Protein AF-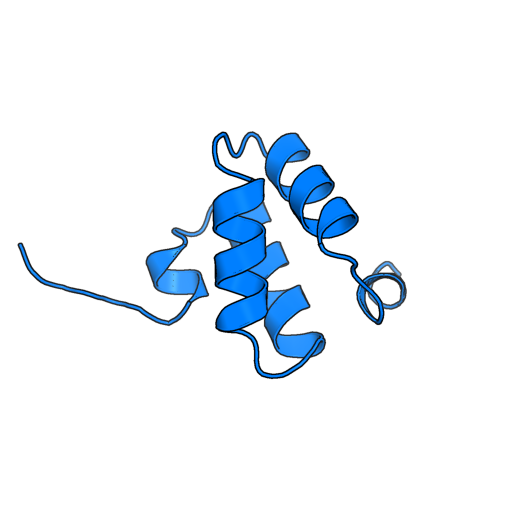A0A2R7RH10-F1 (afdb_monomer)

Structure (mmCIF, N/CA/C/O backbone):
data_AF-A0A2R7RH10-F1
#
_entry.id   AF-A0A2R7RH10-F1
#
loop_
_atom_site.group_PDB
_atom_site.id
_atom_site.type_symbol
_atom_site.label_atom_id
_atom_site.label_alt_id
_atom_site.label_comp_id
_atom_site.label_asym_id
_atom_site.label_entity_id
_atom_site.label_seq_id
_atom_site.pdbx_PDB_ins_code
_atom_site.Cartn_x
_atom_site.Cartn_y
_atom_site.Cartn_z
_atom_site.occupancy
_atom_site.B_iso_or_equiv
_atom_site.auth_seq_id
_atom_site.auth_comp_id
_atom_site.auth_asym_id
_atom_site.auth_atom_id
_atom_site.pdbx_PDB_model_num
ATOM 1 N N . MET A 1 1 ? 13.348 -16.026 -10.325 1.00 44.56 1 MET A N 1
ATOM 2 C CA . MET A 1 1 ? 13.610 -15.837 -8.882 1.00 44.56 1 MET A CA 1
ATOM 3 C C . MET A 1 1 ? 13.659 -14.332 -8.585 1.00 44.56 1 MET A C 1
ATOM 5 O O . MET A 1 1 ? 14.733 -13.778 -8.767 1.00 44.56 1 MET A O 1
ATOM 9 N N . PRO A 1 2 ? 12.560 -13.644 -8.203 1.00 47.38 2 PRO A N 1
ATOM 10 C CA . PRO A 1 2 ? 12.584 -12.198 -7.936 1.00 47.38 2 PRO A CA 1
ATOM 11 C C . PRO A 1 2 ? 12.402 -11.832 -6.444 1.00 47.38 2 PRO A C 1
ATOM 13 O O . PRO A 1 2 ? 11.823 -10.802 -6.128 1.00 47.38 2 PRO A O 1
ATOM 16 N N . ALA A 1 3 ? 12.877 -12.661 -5.505 1.00 45.00 3 ALA A N 1
ATOM 17 C CA . ALA A 1 3 ? 12.788 -12.361 -4.065 1.00 45.00 3 ALA A CA 1
ATOM 18 C C . ALA A 1 3 ? 14.000 -11.566 -3.520 1.00 45.00 3 ALA A C 1
ATOM 20 O O . ALA A 1 3 ? 13.946 -11.032 -2.415 1.00 45.00 3 ALA A O 1
ATOM 21 N N . SER A 1 4 ? 15.103 -11.475 -4.276 1.00 45.00 4 SER A N 1
ATOM 22 C CA . SER A 1 4 ? 16.374 -10.908 -3.789 1.00 45.00 4 SER A CA 1
ATOM 23 C C . SER A 1 4 ? 16.489 -9.381 -3.911 1.00 45.00 4 SER A C 1
ATOM 25 O O . SER A 1 4 ? 17.328 -8.795 -3.233 1.00 45.00 4 SER A O 1
ATOM 27 N N . GLU A 1 5 ? 15.667 -8.730 -4.740 1.00 52.06 5 GLU A N 1
ATOM 28 C CA . GLU A 1 5 ? 15.740 -7.276 -4.997 1.00 52.06 5 GLU A CA 1
ATOM 29 C C . GLU A 1 5 ? 15.101 -6.419 -3.896 1.00 52.06 5 GLU A C 1
ATOM 31 O O . GLU A 1 5 ? 15.463 -5.260 -3.723 1.00 52.06 5 GLU A O 1
ATOM 36 N N . LEU A 1 6 ? 14.217 -6.991 -3.075 1.00 52.47 6 LEU A N 1
ATOM 37 C CA . LEU A 1 6 ? 13.500 -6.236 -2.042 1.00 52.47 6 LEU A CA 1
ATOM 38 C C . LEU A 1 6 ? 14.295 -6.043 -0.737 1.00 52.47 6 LEU A C 1
ATOM 40 O O . LEU A 1 6 ? 13.837 -5.335 0.156 1.00 52.47 6 LEU A O 1
ATOM 44 N N . ARG A 1 7 ? 15.512 -6.602 -0.618 1.00 53.34 7 ARG A N 1
ATOM 45 C CA . ARG A 1 7 ? 16.379 -6.418 0.570 1.00 53.34 7 ARG A CA 1
ATOM 46 C C . ARG A 1 7 ? 16.773 -4.957 0.824 1.00 53.34 7 ARG A C 1
ATOM 48 O O . ARG A 1 7 ? 17.200 -4.632 1.929 1.00 53.34 7 ARG A O 1
ATOM 55 N N . SER A 1 8 ? 16.639 -4.089 -0.175 1.00 56.84 8 SER A N 1
ATOM 56 C CA . SER A 1 8 ? 16.907 -2.651 -0.070 1.00 56.84 8 SER A CA 1
ATOM 57 C C . SER A 1 8 ? 15.898 -1.845 -0.884 1.00 56.84 8 SER A C 1
ATOM 59 O O . SER A 1 8 ? 16.280 -0.875 -1.536 1.00 56.84 8 SER A O 1
ATOM 61 N N . ALA A 1 9 ? 14.627 -2.271 -0.888 1.00 66.19 9 ALA A N 1
ATOM 62 C CA . ALA A 1 9 ? 13.557 -1.541 -1.560 1.00 66.19 9 ALA A CA 1
ATOM 63 C C . ALA A 1 9 ? 13.515 -0.109 -1.014 1.00 66.19 9 ALA A C 1
ATOM 65 O O . ALA A 1 9 ? 13.079 0.143 0.110 1.00 66.19 9 ALA A O 1
ATOM 66 N N . SER A 1 10 ? 14.067 0.816 -1.791 1.00 79.38 10 SER A N 1
ATOM 67 C CA . SER A 1 10 ? 14.047 2.234 -1.466 1.00 79.38 10 SER A CA 1
ATOM 68 C C . SER A 1 10 ? 12.635 2.754 -1.715 1.00 79.38 10 SER A C 1
ATOM 70 O O . SER A 1 10 ? 11.918 2.209 -2.552 1.00 79.38 10 SER A O 1
ATOM 72 N N . PHE A 1 11 ? 12.240 3.813 -1.010 1.00 84.50 11 PHE A N 1
ATOM 73 C CA . PHE A 1 11 ? 10.930 4.454 -1.170 1.00 84.50 11 PHE A CA 1
ATOM 74 C C . PHE A 1 11 ? 10.535 4.643 -2.645 1.00 84.50 11 PHE A C 1
ATOM 76 O O . PHE A 1 11 ? 9.425 4.298 -3.034 1.00 84.50 11 PHE A O 1
ATOM 83 N N . ASP A 1 12 ? 11.474 5.092 -3.481 1.00 86.88 12 ASP A N 1
ATOM 84 C CA . ASP A 1 12 ? 11.252 5.303 -4.914 1.00 86.88 12 ASP A CA 1
ATOM 85 C C . ASP A 1 12 ? 10.911 4.014 -5.691 1.00 86.88 12 ASP A C 1
ATOM 87 O O . ASP A 1 12 ? 10.016 4.031 -6.535 1.00 86.88 12 ASP A O 1
ATOM 91 N N . ASP A 1 13 ? 11.535 2.876 -5.354 1.00 87.62 13 ASP A N 1
ATOM 92 C CA . ASP A 1 13 ? 11.247 1.574 -5.984 1.00 87.62 13 ASP A CA 1
ATOM 93 C C . ASP A 1 13 ? 9.814 1.122 -5.672 1.00 87.62 13 ASP A C 1
ATOM 95 O O . ASP A 1 13 ? 9.072 0.665 -6.545 1.00 87.62 13 ASP A O 1
ATOM 99 N N . ILE A 1 14 ? 9.387 1.329 -4.424 1.00 86.75 14 ILE A N 1
ATOM 100 C CA . ILE A 1 14 ? 8.035 1.003 -3.962 1.00 86.75 14 ILE A CA 1
ATOM 101 C C . ILE A 1 14 ? 7.013 1.904 -4.659 1.00 86.75 14 ILE A C 1
ATOM 103 O O . ILE A 1 14 ? 6.031 1.401 -5.207 1.00 86.75 14 ILE A O 1
ATOM 107 N N . CYS A 1 15 ? 7.271 3.213 -4.723 1.00 89.88 15 CYS A N 1
ATOM 108 C CA . CYS A 1 15 ? 6.436 4.158 -5.461 1.00 89.88 15 CYS A CA 1
ATOM 109 C C . CYS A 1 15 ? 6.317 3.767 -6.939 1.00 89.88 15 CYS A C 1
ATOM 111 O O . CYS A 1 15 ? 5.216 3.742 -7.486 1.00 89.88 15 CYS A O 1
ATOM 113 N N . ALA A 1 16 ? 7.426 3.426 -7.598 1.00 88.56 16 ALA A N 1
ATOM 114 C CA . ALA A 1 16 ? 7.428 3.019 -9.001 1.00 88.56 16 ALA A CA 1
ATOM 115 C C . ALA A 1 16 ? 6.582 1.756 -9.236 1.00 88.56 16 ALA A C 1
ATOM 117 O O . ALA A 1 16 ? 5.768 1.721 -10.164 1.00 88.56 16 ALA A O 1
ATOM 118 N N . ARG A 1 17 ? 6.711 0.747 -8.367 1.00 87.50 17 ARG A N 1
ATOM 119 C CA . ARG A 1 17 ? 5.896 -0.478 -8.406 1.00 87.50 17 ARG A CA 1
ATOM 120 C C . ARG A 1 17 ? 4.408 -0.179 -8.224 1.00 87.50 17 ARG A C 1
ATOM 122 O O . ARG A 1 17 ? 3.595 -0.659 -9.012 1.00 87.50 17 ARG A O 1
ATOM 129 N N . LEU A 1 18 ? 4.053 0.646 -7.239 1.00 87.38 18 LEU A N 1
ATOM 130 C CA . LEU A 1 18 ? 2.665 1.035 -6.973 1.00 87.38 18 LEU A CA 1
ATOM 131 C C . LEU A 1 18 ? 2.058 1.829 -8.140 1.00 87.38 18 LEU A C 1
ATOM 133 O O . LEU A 1 18 ? 0.941 1.527 -8.559 1.00 87.38 18 LEU A O 1
ATOM 137 N N . ARG A 1 19 ? 2.799 2.778 -8.730 1.00 88.56 19 ARG A N 1
ATOM 138 C CA . ARG A 1 19 ? 2.356 3.512 -9.932 1.00 88.56 19 ARG A CA 1
ATOM 139 C C . ARG A 1 19 ? 2.143 2.581 -11.121 1.00 88.56 19 ARG A C 1
ATOM 141 O O . ARG A 1 19 ? 1.158 2.730 -11.837 1.00 88.56 19 ARG A O 1
ATOM 148 N N . SER A 1 20 ? 3.033 1.608 -11.317 1.00 87.06 20 SER A N 1
ATOM 149 C CA . SER A 1 20 ? 2.911 0.608 -12.388 1.00 87.06 20 SER A CA 1
ATOM 150 C C . SER A 1 20 ? 1.653 -0.258 -12.232 1.00 87.06 20 SER A C 1
ATOM 152 O O . SER A 1 20 ? 1.015 -0.616 -13.219 1.00 87.06 20 SER A O 1
ATOM 154 N N . ALA A 1 21 ? 1.231 -0.519 -10.992 1.00 85.00 21 ALA A N 1
ATOM 155 C CA . ALA A 1 21 ? -0.044 -1.172 -10.691 1.00 85.00 21 ALA A CA 1
ATOM 156 C C . ALA A 1 21 ? -1.272 -0.246 -10.787 1.00 85.00 21 ALA A C 1
ATOM 158 O O . ALA A 1 21 ? -2.388 -0.681 -10.513 1.00 85.00 21 ALA A O 1
ATOM 159 N N . GLY A 1 22 ? -1.094 1.020 -11.176 1.00 85.62 22 GLY A N 1
ATOM 160 C CA . GLY A 1 22 ? -2.178 1.992 -11.311 1.00 85.62 22 GLY A CA 1
ATOM 161 C C . GLY A 1 22 ? -2.581 2.666 -9.999 1.00 85.62 22 GLY A C 1
ATOM 162 O O . GLY A 1 22 ? -3.660 3.252 -9.922 1.00 85.62 22 GLY A O 1
ATOM 163 N N . CYS A 1 23 ? -1.743 2.600 -8.959 1.00 84.19 23 CYS A N 1
ATOM 164 C CA . CYS A 1 23 ? -1.994 3.342 -7.731 1.00 84.19 23 CYS A CA 1
ATOM 165 C C . CYS A 1 23 ? -1.742 4.842 -7.943 1.00 84.19 23 CYS A C 1
ATOM 167 O O . CYS A 1 23 ? -0.638 5.255 -8.302 1.00 84.19 23 CYS A O 1
ATOM 169 N N . VAL A 1 24 ? -2.775 5.651 -7.697 1.00 86.69 24 VAL A N 1
ATOM 170 C CA . VAL A 1 24 ? -2.732 7.117 -7.835 1.00 86.69 24 VAL A CA 1
ATOM 171 C C . VAL A 1 24 ? -1.961 7.770 -6.680 1.00 86.69 24 VAL A C 1
ATOM 173 O O . VAL A 1 24 ? -1.289 8.770 -6.897 1.00 86.69 24 VAL A O 1
ATOM 176 N N . PHE A 1 25 ? -2.002 7.174 -5.484 1.00 84.31 25 PHE A N 1
ATOM 177 C CA . PHE A 1 25 ? -1.383 7.682 -4.248 1.00 84.31 25 PHE A CA 1
ATOM 178 C C . PHE A 1 25 ? -0.111 6.909 -3.879 1.00 84.31 25 PHE A C 1
ATOM 180 O O . PHE A 1 25 ? 0.118 6.557 -2.725 1.00 84.31 25 PHE A O 1
ATOM 187 N N . ALA A 1 26 ? 0.693 6.553 -4.881 1.00 87.94 26 ALA A N 1
ATOM 188 C CA . ALA A 1 26 ? 1.830 5.654 -4.702 1.00 87.94 26 ALA A CA 1
ATOM 189 C C . ALA A 1 26 ? 2.840 6.138 -3.646 1.00 87.94 26 ALA A C 1
ATOM 191 O O . ALA A 1 26 ? 3.415 5.315 -2.940 1.00 87.94 26 ALA A O 1
ATOM 192 N N . GLU A 1 27 ? 3.045 7.451 -3.528 1.00 88.00 27 GLU A N 1
ATOM 193 C CA . GLU A 1 27 ? 3.954 8.052 -2.547 1.00 88.00 27 GLU A CA 1
ATOM 194 C C . GLU A 1 27 ? 3.417 7.951 -1.119 1.00 88.00 27 GLU A C 1
ATOM 196 O O . GLU A 1 27 ? 4.122 7.468 -0.229 1.00 88.00 27 GLU A O 1
ATOM 201 N N . GLU A 1 28 ? 2.162 8.340 -0.899 1.00 88.81 28 GLU A N 1
ATOM 202 C CA . GLU A 1 28 ? 1.506 8.232 0.403 1.00 88.81 28 GLU A CA 1
ATOM 203 C C . GLU A 1 28 ? 1.419 6.773 0.864 1.00 88.81 28 GLU A C 1
ATOM 205 O O . GLU A 1 28 ? 1.698 6.455 2.022 1.00 88.81 28 GLU A O 1
ATOM 210 N N . GLU A 1 29 ? 1.095 5.860 -0.050 1.00 88.19 29 GLU A N 1
ATOM 211 C CA . GLU A 1 29 ? 1.036 4.437 0.259 1.00 88.19 29 GLU A CA 1
ATOM 212 C C . GLU A 1 29 ? 2.403 3.833 0.546 1.00 88.19 29 GLU A C 1
ATOM 214 O O . GLU A 1 29 ? 2.534 3.073 1.503 1.00 88.19 29 GLU A O 1
ATOM 219 N N . ALA A 1 30 ? 3.438 4.181 -0.221 1.00 89.06 30 ALA A N 1
ATOM 220 C CA . ALA A 1 30 ? 4.795 3.729 0.068 1.00 89.06 30 ALA A CA 1
ATOM 221 C C . ALA A 1 30 ? 5.249 4.190 1.459 1.00 89.06 30 ALA A C 1
ATOM 223 O O . ALA A 1 30 ? 5.874 3.420 2.191 1.00 89.06 30 ALA A O 1
ATOM 224 N N . GLN A 1 31 ? 4.896 5.416 1.856 1.00 86.88 31 GLN A N 1
ATOM 225 C CA . GLN A 1 31 ? 5.217 5.935 3.181 1.00 86.88 31 GLN A CA 1
ATOM 226 C C . GLN A 1 31 ? 4.464 5.181 4.285 1.00 86.88 31 GLN A C 1
ATOM 228 O O . GLN A 1 31 ? 5.067 4.828 5.301 1.00 86.88 31 GLN A O 1
ATOM 233 N N . LEU A 1 32 ? 3.177 4.883 4.083 1.00 85.94 32 LEU A N 1
ATOM 234 C CA . LEU A 1 32 ? 2.378 4.080 5.015 1.00 85.94 32 LEU A CA 1
ATOM 235 C C . LEU A 1 32 ? 2.930 2.660 5.163 1.00 85.94 32 LEU A C 1
ATOM 237 O O . LEU A 1 32 ? 3.104 2.184 6.282 1.00 85.94 32 LEU A O 1
ATOM 241 N N . LEU A 1 33 ? 3.263 2.011 4.049 1.00 85.31 33 LEU A N 1
ATOM 242 C CA . LEU A 1 33 ? 3.847 0.673 4.022 1.00 85.31 33 LEU A CA 1
ATOM 243 C C . LEU A 1 33 ? 5.196 0.624 4.747 1.00 85.31 33 LEU A C 1
ATOM 245 O O . LEU A 1 33 ? 5.418 -0.275 5.552 1.00 85.31 33 LEU A O 1
ATOM 249 N N . LEU A 1 34 ? 6.071 1.606 4.518 1.00 84.50 34 LEU A N 1
ATOM 250 C CA . LEU A 1 34 ? 7.356 1.719 5.217 1.00 84.50 34 LEU A CA 1
ATOM 251 C C . LEU A 1 34 ? 7.204 2.003 6.710 1.00 84.50 34 LEU A C 1
ATOM 253 O O . LEU A 1 34 ? 8.023 1.546 7.499 1.00 84.50 34 LEU A O 1
AT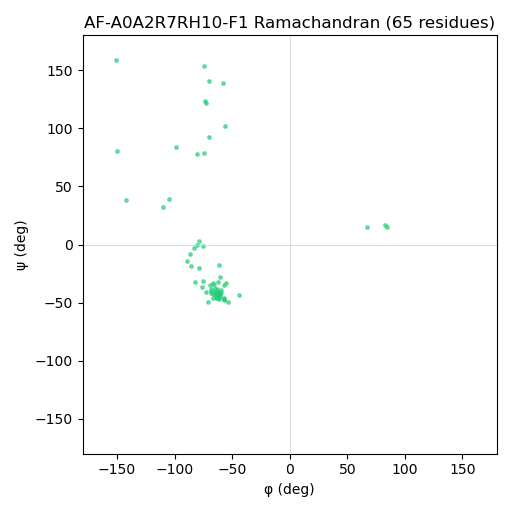OM 257 N N . THR A 1 35 ? 6.185 2.771 7.094 1.00 84.06 35 THR A N 1
ATOM 258 C CA . THR A 1 35 ? 5.938 3.116 8.501 1.00 84.06 35 THR A CA 1
ATOM 259 C C . THR A 1 35 ? 5.329 1.942 9.266 1.00 84.06 35 THR A C 1
ATOM 261 O O . THR A 1 35 ? 5.642 1.748 10.438 1.00 84.06 35 THR A O 1
ATOM 264 N N . ALA A 1 36 ? 4.458 1.164 8.620 1.00 82.75 36 ALA A N 1
ATOM 265 C CA . ALA A 1 36 ? 3.797 0.018 9.234 1.00 82.75 36 ALA A CA 1
ATOM 266 C C . ALA A 1 36 ? 4.665 -1.249 9.243 1.00 82.75 36 ALA A C 1
ATOM 268 O O . ALA A 1 36 ? 4.558 -2.052 10.169 1.00 82.75 36 ALA A O 1
ATOM 269 N N . ALA A 1 37 ? 5.518 -1.443 8.235 1.00 83.25 37 ALA A N 1
ATOM 270 C CA . ALA A 1 37 ? 6.388 -2.608 8.165 1.00 83.25 37 ALA A CA 1
ATOM 271 C C . ALA A 1 37 ? 7.539 -2.496 9.172 1.00 83.25 37 ALA A C 1
ATOM 273 O O . ALA A 1 37 ? 8.357 -1.580 9.115 1.00 83.25 37 ALA A O 1
ATOM 274 N N . SER A 1 38 ? 7.660 -3.488 10.054 1.00 78.25 38 SER A N 1
ATOM 275 C CA . SER A 1 38 ? 8.769 -3.565 11.016 1.00 78.25 38 SER A CA 1
ATOM 276 C C . SER A 1 38 ? 9.999 -4.271 10.433 1.00 78.25 38 SER A C 1
ATOM 278 O O . SER A 1 38 ? 11.064 -4.309 11.052 1.00 78.25 38 SER A O 1
ATOM 280 N N . SER A 1 39 ? 9.871 -4.855 9.237 1.00 79.94 39 SER A N 1
ATOM 281 C CA . SER A 1 39 ? 10.955 -5.540 8.534 1.00 79.94 39 SER A CA 1
ATOM 282 C C . SER A 1 39 ? 10.793 -5.478 7.012 1.00 79.94 39 SER A C 1
ATOM 284 O O . SER A 1 39 ? 9.689 -5.337 6.489 1.00 79.94 39 SER A O 1
ATOM 286 N N . ALA A 1 40 ? 11.896 -5.669 6.281 1.00 80.19 40 ALA A N 1
ATOM 287 C CA . ALA A 1 40 ? 11.874 -5.729 4.816 1.00 80.19 40 ALA A CA 1
ATOM 288 C C . ALA A 1 40 ? 11.005 -6.881 4.266 1.00 80.19 40 ALA A C 1
ATOM 290 O O . ALA A 1 40 ? 10.470 -6.773 3.166 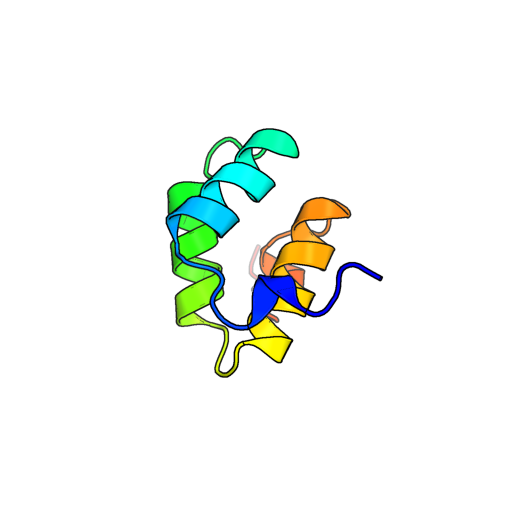1.00 80.19 40 ALA A O 1
ATOM 291 N N . ALA A 1 41 ? 10.850 -7.975 5.021 1.00 80.25 41 ALA A N 1
ATOM 292 C CA . ALA A 1 41 ? 10.009 -9.106 4.625 1.00 80.25 41 ALA A CA 1
ATOM 293 C C . ALA A 1 41 ? 8.510 -8.775 4.730 1.00 80.25 41 ALA A C 1
ATOM 295 O O . ALA A 1 41 ? 7.738 -9.122 3.835 1.00 80.25 41 ALA A O 1
ATOM 296 N N . GLU A 1 42 ? 8.108 -8.067 5.789 1.00 81.69 42 GLU A N 1
ATOM 297 C CA . GLU A 1 42 ? 6.742 -7.547 5.910 1.00 81.69 42 GLU A CA 1
ATOM 298 C C . GLU A 1 42 ? 6.453 -6.532 4.811 1.00 81.69 42 GLU A C 1
ATOM 300 O O . GLU A 1 42 ? 5.448 -6.656 4.122 1.00 81.69 42 GLU A O 1
ATOM 305 N N . LEU A 1 43 ? 7.378 -5.600 4.568 1.00 84.25 43 LEU A N 1
ATOM 306 C CA . LEU A 1 43 ? 7.235 -4.601 3.513 1.00 84.25 43 LEU A CA 1
ATOM 307 C C . LEU A 1 43 ? 7.032 -5.245 2.137 1.00 84.25 43 LEU A C 1
ATOM 309 O O . LEU A 1 43 ? 6.126 -4.860 1.403 1.00 84.25 43 LEU A O 1
ATOM 313 N N . ALA A 1 44 ? 7.852 -6.245 1.804 1.00 83.69 44 ALA A N 1
ATOM 314 C CA . ALA A 1 44 ? 7.730 -7.001 0.562 1.00 83.69 44 ALA A CA 1
ATOM 315 C C . ALA A 1 44 ? 6.344 -7.647 0.426 1.00 83.69 44 ALA A C 1
ATOM 317 O O . ALA A 1 44 ? 5.694 -7.483 -0.604 1.00 83.69 44 ALA A O 1
ATOM 318 N N . SER A 1 45 ? 5.876 -8.307 1.487 1.00 84.44 45 SER A N 1
ATOM 319 C CA . SER A 1 45 ? 4.558 -8.950 1.519 1.00 84.44 45 SER A CA 1
ATOM 320 C C . SER A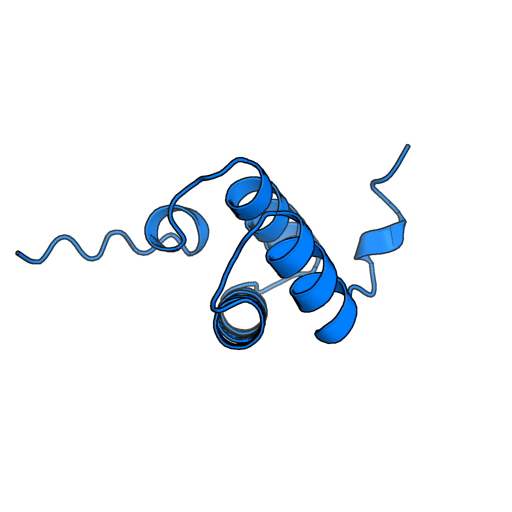 1 45 ? 3.436 -7.927 1.331 1.00 84.44 45 SER A C 1
ATOM 322 O O . SER A 1 45 ? 2.505 -8.143 0.557 1.00 84.44 45 SER A O 1
ATOM 324 N N . SER A 1 46 ? 3.545 -6.772 1.986 1.00 84.25 46 SER A N 1
ATOM 325 C CA . SER A 1 46 ? 2.540 -5.720 1.904 1.00 84.25 46 SER A CA 1
ATOM 326 C C . SER A 1 46 ? 2.485 -5.058 0.522 1.00 84.25 46 SER A C 1
ATOM 328 O O . SER A 1 46 ? 1.402 -4.793 -0.003 1.00 84.25 46 SER A O 1
ATOM 330 N N . VAL A 1 47 ? 3.638 -4.854 -0.120 1.00 84.69 47 VAL A N 1
ATOM 331 C CA .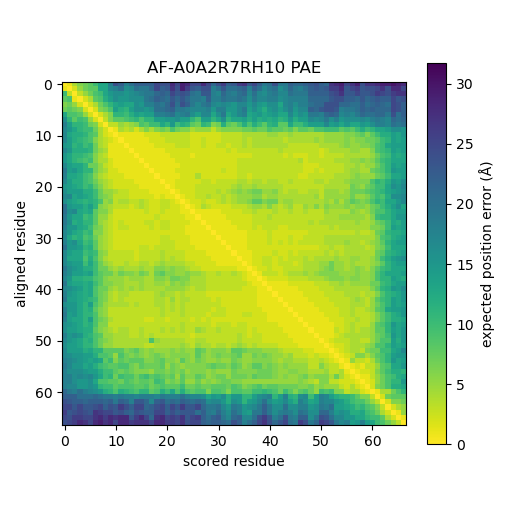 VAL A 1 47 ? 3.704 -4.384 -1.512 1.00 84.69 47 VAL A CA 1
ATOM 332 C C . VAL A 1 47 ? 3.091 -5.415 -2.461 1.00 84.69 47 VAL A C 1
ATOM 334 O O . VAL A 1 47 ? 2.295 -5.038 -3.318 1.00 84.69 47 VAL A O 1
ATOM 337 N N . GLU A 1 48 ? 3.397 -6.706 -2.304 1.00 85.88 48 GLU A N 1
ATOM 338 C CA . GLU A 1 48 ? 2.802 -7.765 -3.131 1.00 85.88 48 GLU A CA 1
ATOM 339 C C . GLU A 1 48 ? 1.276 -7.805 -3.015 1.00 85.88 48 GLU A C 1
ATOM 341 O O . GLU A 1 48 ? 0.589 -7.904 -4.032 1.00 85.88 48 GLU A O 1
ATOM 346 N N . LEU A 1 49 ? 0.730 -7.642 -1.808 1.00 83.88 49 LEU A N 1
ATOM 347 C CA . LEU A 1 49 ? -0.715 -7.556 -1.615 1.00 83.88 49 LEU A CA 1
ATOM 348 C C . LEU A 1 49 ? -1.315 -6.325 -2.313 1.00 83.88 49 LEU A C 1
ATOM 350 O O . LEU A 1 49 ? -2.354 -6.450 -2.966 1.00 83.88 49 LEU A O 1
ATOM 354 N N . ARG A 1 50 ? -0.660 -5.152 -2.263 1.00 86.06 50 ARG A N 1
ATOM 355 C CA . ARG A 1 50 ? -1.143 -3.972 -3.008 1.00 86.06 50 ARG A CA 1
ATOM 356 C C . ARG A 1 50 ? -1.089 -4.163 -4.516 1.00 86.06 50 ARG A C 1
ATOM 358 O O . ARG A 1 50 ? -2.019 -3.722 -5.190 1.00 86.06 50 ARG A O 1
ATOM 365 N N . LEU A 1 51 ? -0.052 -4.822 -5.030 1.00 84.25 51 LEU A N 1
ATOM 366 C CA . LEU A 1 51 ? 0.067 -5.175 -6.448 1.00 84.25 51 LEU A CA 1
ATOM 367 C C . LEU A 1 51 ? -0.999 -6.196 -6.873 1.00 84.25 51 LEU A C 1
ATOM 369 O O . LEU A 1 51 ? -1.497 -6.131 -7.992 1.00 84.25 51 LEU A O 1
ATOM 373 N N . ALA A 1 52 ? -1.388 -7.102 -5.973 1.00 84.50 52 ALA A N 1
ATOM 374 C CA . ALA A 1 52 ? -2.483 -8.049 -6.178 1.00 84.50 52 ALA A CA 1
ATOM 375 C C . ALA A 1 52 ? -3.885 -7.412 -6.054 1.00 84.50 52 ALA A C 1
ATOM 377 O O . ALA A 1 52 ? -4.886 -8.100 -6.246 1.00 84.50 52 ALA A O 1
ATOM 378 N N . GLY A 1 53 ? -3.972 -6.108 -5.760 1.00 82.00 53 GLY A N 1
ATOM 379 C CA . GLY A 1 53 ? -5.230 -5.365 -5.668 1.00 82.00 53 GLY A CA 1
ATOM 380 C C . GLY A 1 53 ? -5.925 -5.457 -4.309 1.00 82.00 53 GLY A C 1
ATOM 381 O O . GLY A 1 53 ? -7.099 -5.100 -4.209 1.00 82.00 53 GLY A O 1
ATOM 382 N N . PHE A 1 54 ? -5.237 -5.917 -3.258 1.00 80.81 54 PHE A N 1
ATOM 383 C CA . PHE A 1 54 ? -5.806 -5.900 -1.912 1.00 80.81 54 PHE A CA 1
ATOM 384 C C . PHE A 1 54 ? -5.904 -4.462 -1.376 1.00 80.81 54 PHE A C 1
ATOM 386 O O . PHE A 1 54 ? -4.982 -3.667 -1.584 1.00 80.81 54 PHE A O 1
ATOM 393 N N . PRO A 1 55 ? -6.989 -4.119 -0.655 1.00 79.81 55 PRO A N 1
ATOM 394 C CA . PRO A 1 55 ? -7.132 -2.821 -0.003 1.00 79.81 55 PRO A CA 1
ATOM 395 C C . PRO A 1 55 ? -5.996 -2.566 0.981 1.00 79.81 55 PRO A C 1
ATOM 397 O O . PRO A 1 55 ? -5.631 -3.456 1.751 1.0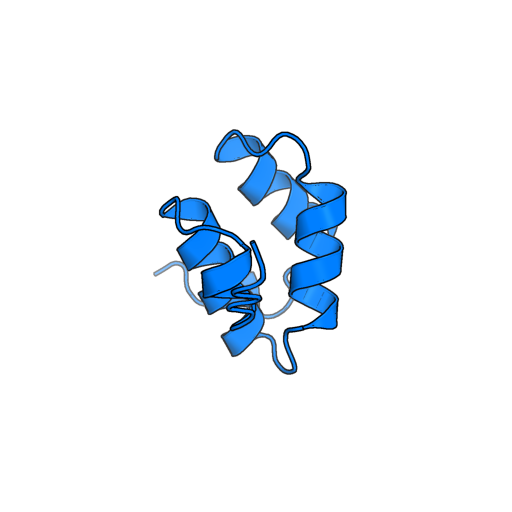0 79.81 55 PRO A O 1
ATOM 400 N N . LEU A 1 56 ? -5.487 -1.333 1.006 1.00 74.50 56 LEU A N 1
ATOM 401 C CA . LEU A 1 56 ? -4.397 -0.927 1.895 1.00 74.50 56 LEU A CA 1
ATOM 402 C C . LEU A 1 56 ? -4.718 -1.202 3.376 1.00 74.50 56 LEU A C 1
ATOM 404 O O . LEU A 1 56 ? -3.844 -1.597 4.134 1.00 74.50 56 LEU A O 1
ATOM 4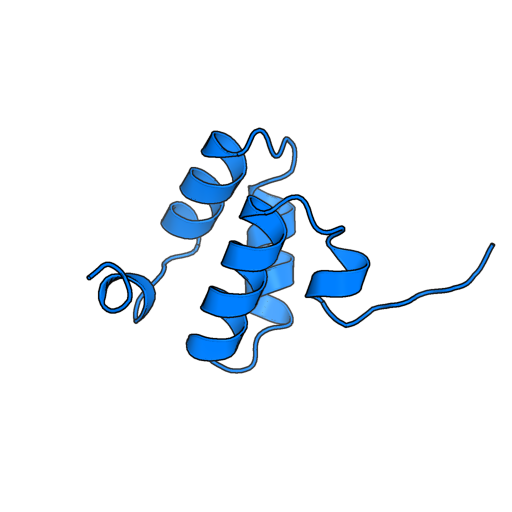08 N N . GLU A 1 57 ? -5.987 -1.087 3.758 1.00 76.00 57 GLU A N 1
ATOM 409 C CA . GLU A 1 57 ? -6.529 -1.455 5.071 1.00 76.00 57 GLU A CA 1
ATOM 410 C C . GLU A 1 57 ? -6.201 -2.903 5.466 1.00 76.00 57 GLU A C 1
ATOM 412 O O . GLU A 1 57 ? -5.648 -3.156 6.533 1.00 76.00 57 GLU A O 1
ATOM 417 N N . HIS A 1 58 ? -6.454 -3.869 4.579 1.00 72.56 58 HIS A N 1
ATOM 418 C CA . HIS A 1 58 ? -6.114 -5.272 4.828 1.00 72.56 58 HIS A CA 1
ATOM 419 C C . HIS A 1 58 ? -4.604 -5.507 4.836 1.00 72.56 58 HIS A C 1
ATOM 421 O O . HIS A 1 58 ? -4.112 -6.328 5.607 1.00 72.56 58 HIS A O 1
ATOM 427 N N . VAL A 1 59 ? -3.875 -4.770 3.998 1.00 74.75 59 VAL A N 1
ATOM 428 C CA . VAL A 1 59 ? -2.418 -4.863 3.870 1.00 74.75 59 VAL A CA 1
ATOM 429 C C . VAL A 1 59 ? -1.686 -4.343 5.109 1.00 74.75 59 VAL A C 1
ATOM 431 O O . VAL A 1 59 ? -0.711 -4.945 5.548 1.00 74.75 59 VAL A O 1
ATOM 434 N N . LEU A 1 60 ? -2.162 -3.246 5.693 1.00 70.81 60 LEU A N 1
ATOM 435 C CA . LEU A 1 60 ? -1.615 -2.659 6.917 1.00 70.81 60 LEU A CA 1
ATOM 436 C C . LEU A 1 60 ? -2.109 -3.380 8.187 1.00 70.81 60 LEU A C 1
ATOM 438 O O . LEU A 1 60 ? -1.755 -2.983 9.293 1.00 70.81 60 LEU A O 1
ATOM 442 N N . GLY A 1 61 ? -2.955 -4.410 8.052 1.00 66.19 61 GLY A N 1
ATOM 443 C CA . GLY A 1 61 ? -3.633 -5.050 9.184 1.00 66.19 61 GLY A CA 1
ATOM 444 C C . GLY A 1 61 ? -4.654 -4.136 9.877 1.00 66.19 61 GLY A C 1
ATOM 445 O O . GLY A 1 61 ? -5.098 -4.426 10.988 1.00 66.19 61 GLY A O 1
ATOM 446 N N . TRP A 1 62 ? -5.036 -3.033 9.232 1.00 51.56 62 TRP A N 1
ATOM 447 C CA . TRP A 1 62 ? -5.948 -2.029 9.755 1.00 51.56 62 TRP A CA 1
ATOM 448 C C . TRP A 1 62 ? -7.357 -2.253 9.208 1.00 51.56 62 TRP A C 1
ATOM 450 O O . TRP A 1 62 ? -7.784 -1.622 8.251 1.00 51.56 62 TRP A O 1
ATOM 460 N N . ALA A 1 63 ? -8.116 -3.143 9.848 1.00 45.09 63 ALA A N 1
ATOM 461 C CA . ALA A 1 63 ? -9.568 -3.144 9.719 1.00 45.09 63 ALA A CA 1
ATOM 462 C C . ALA A 1 63 ? -10.138 -2.057 10.643 1.00 45.09 63 ALA 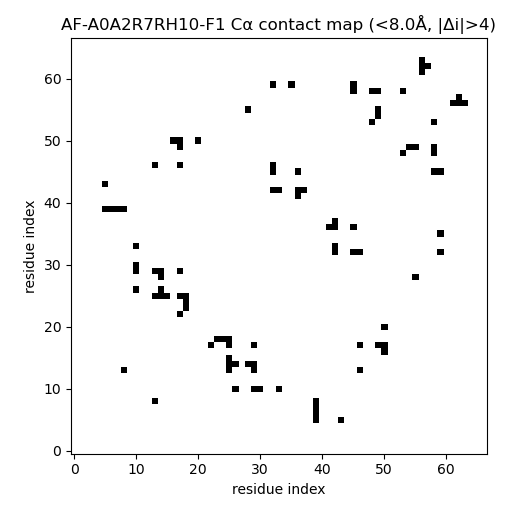A C 1
ATOM 464 O O . ALA A 1 63 ? -10.624 -2.358 11.734 1.00 45.09 63 ALA A O 1
ATOM 465 N N . SER A 1 64 ? -10.066 -0.782 10.248 1.00 40.19 64 SER A N 1
ATOM 466 C CA . SER A 1 64 ? -10.901 0.227 10.907 1.00 40.19 64 SER A CA 1
ATOM 467 C C . SER A 1 64 ? -12.332 0.048 10.409 1.00 40.19 64 SER A C 1
ATOM 469 O O . SER A 1 64 ? -12.807 0.777 9.544 1.00 40.19 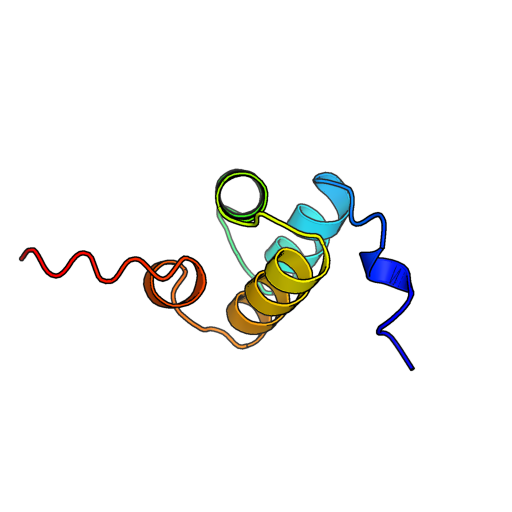64 SER A O 1
ATOM 471 N N . PHE A 1 65 ? -13.031 -0.949 10.952 1.00 40.81 65 PHE A N 1
ATOM 472 C CA . PHE A 1 65 ? -14.481 -0.980 10.863 1.00 40.81 65 PHE A CA 1
ATOM 473 C C . PHE A 1 65 ? -15.021 0.140 11.749 1.00 40.81 65 PHE A C 1
ATOM 475 O O . PHE A 1 65 ? -15.211 -0.056 12.945 1.00 40.81 65 PHE A O 1
ATOM 482 N N . CYS A 1 66 ? -15.244 1.306 11.153 1.00 29.66 66 CYS A N 1
ATOM 483 C CA . CYS A 1 66 ? -16.085 2.361 11.704 1.00 29.66 66 CYS A CA 1
ATOM 484 C C . CYS A 1 66 ? -16.716 3.157 10.551 1.00 29.66 66 CYS A C 1
ATOM 486 O O . CYS A 1 66 ? -16.226 4.233 10.231 1.00 29.66 66 CYS A O 1
ATOM 488 N N . GLY A 1 67 ? -17.790 2.588 9.982 1.00 44.62 67 GLY A N 1
ATOM 489 C CA . GLY A 1 67 ? -18.990 3.296 9.493 1.00 44.62 67 GLY A CA 1
ATOM 490 C C . GLY A 1 67 ? -18.829 4.321 8.381 1.00 44.62 67 GLY A C 1
ATOM 491 O O . GLY A 1 67 ? -18.475 5.470 8.712 1.00 44.62 67 GLY A O 1
#

Sequence (67 aa):
MPASELRSASFDDICARLRSAGCVFAEEEAQLLLTAASSAAELASSVELRLAGFPLEHVLGWASFCG

Mean predicted aligned error: 8.01 Å

pLDDT: mean 75.42, std 15.99, range [29.66, 89.88]

Foldseek 3Di:
DPPPPLQCCDLVNQLVLLVVLVNPPSNVLSVLLVVLDPHSVLSVQLSVCVSVVHDNCVSSVHPPPDD

Secondary structure (DSSP, 8-state):
--SSGGGG--HHHHHHHHHHTT-TTHHHHHHHHHHH-SSHHHHHHHHHHHHTT--HHHHTT------

Solvent-accessible surface area (backbone atoms only — not comparable to full-atom values): 4035 Å² total; per-residue (Å²): 137,86,76,74,71,48,82,70,63,45,68,67,56,47,21,52,53,33,40,75,66,66,41,88,58,20,64,64,49,35,52,49,44,60,71,68,32,92,42,62,68,52,34,49,52,35,51,51,38,48,66,73,66,46,56,66,41,71,53,72,70,45,78,79,86,72,134

Radius of gyration: 11.59 Å; Cα contacts (8 Å, |Δi|>4): 52; chains: 1; bounding box: 36×24×24 Å